Protein AF-A0A438FHY6-F1 (afdb_monomer_lite)

InterPro domains:
  IPR025287 Wall-associated receptor kinase, galacturonan-binding domain [PF13947] (56-99)

Radius of gyration: 28.21 Å; chains: 1; bounding box: 78×20×71 Å

Foldseek 3Di:
DDDDDDDDPDPPPPPDDDDDDDDDDDDDDDPPVVVVPVVDDDPVPPPPPPPDDPQLCPADAFAVRPRHHPQEAEDSRDPVSHDPQRYWDHDPRDTDRRRDDDDDDDDDDDPDD

Organism: Vitis vinifera (NCBI:txid29760)

Structure (mmCIF, N/CA/C/O backbone):
data_AF-A0A438FHY6-F1
#
_entry.id   AF-A0A438FHY6-F1
#
loop_
_atom_site.group_PDB
_atom_site.id
_atom_site.type_symbol
_atom_site.label_atom_id
_atom_site.label_alt_id
_atom_site.label_comp_id
_atom_site.label_asym_id
_atom_site.label_entity_id
_atom_site.label_seq_id
_atom_site.pdbx_PDB_ins_code
_atom_site.Cartn_x
_atom_site.Cartn_y
_atom_site.Cartn_z
_atom_site.occupancy
_atom_site.B_iso_or_equiv
_atom_site.auth_seq_id
_atom_site.auth_comp_id
_atom_site.auth_asym_id
_atom_site.auth_atom_id
_atom_site.pdbx_PDB_model_num
ATOM 1 N N . MET A 1 1 ? -39.020 -5.831 -20.212 1.00 42.88 1 MET A N 1
ATOM 2 C CA . MET A 1 1 ? -38.619 -5.066 -21.418 1.00 42.88 1 MET A CA 1
ATOM 3 C C . MET A 1 1 ? -38.646 -3.590 -21.033 1.00 42.88 1 MET A C 1
ATOM 5 O O . MET A 1 1 ? -39.598 -3.250 -20.340 1.00 42.88 1 MET A O 1
ATOM 9 N N . PRO A 1 2 ? -37.649 -2.747 -21.366 1.00 46.47 2 PRO A N 1
ATOM 10 C CA . PRO A 1 2 ? -36.766 -2.829 -22.529 1.00 46.47 2 PRO A CA 1
ATOM 11 C C . PRO A 1 2 ? -35.265 -2.990 -22.217 1.00 46.47 2 PRO A C 1
ATOM 13 O O . PRO A 1 2 ? -34.785 -2.700 -21.125 1.00 46.47 2 PRO A O 1
ATOM 16 N N . SER A 1 3 ? -34.562 -3.485 -23.235 1.00 43.84 3 SER A N 1
ATOM 17 C CA . SER A 1 3 ? -33.109 -3.531 -23.401 1.00 43.84 3 SER A CA 1
ATOM 18 C C . SER A 1 3 ? -32.524 -2.144 -23.654 1.00 43.84 3 SER A C 1
ATOM 20 O O . SER A 1 3 ? -33.111 -1.377 -24.414 1.00 43.84 3 SER A O 1
ATOM 22 N N . HIS A 1 4 ? -31.296 -1.891 -23.197 1.00 42.44 4 HIS A N 1
ATOM 23 C CA . HIS A 1 4 ? -30.352 -1.159 -24.041 1.00 42.44 4 HIS A CA 1
ATOM 24 C C . HIS A 1 4 ? -28.913 -1.607 -23.770 1.00 42.44 4 HIS A C 1
ATOM 26 O O . HIS A 1 4 ? -28.375 -1.431 -22.678 1.00 42.44 4 HIS A O 1
ATOM 32 N N . SER A 1 5 ? -28.327 -2.244 -24.780 1.00 38.41 5 SER A N 1
ATOM 33 C CA . SER A 1 5 ? -26.948 -2.714 -24.815 1.00 38.41 5 SER A CA 1
ATOM 34 C C . SER A 1 5 ? -26.007 -1.592 -25.274 1.00 38.41 5 SER A C 1
ATOM 36 O O . SER A 1 5 ? -26.272 -0.928 -26.267 1.00 38.41 5 SER A O 1
ATOM 38 N N . THR A 1 6 ? -24.937 -1.417 -24.496 1.00 47.91 6 THR A N 1
ATOM 39 C CA . THR A 1 6 ? -23.537 -1.059 -24.812 1.00 47.91 6 THR A CA 1
ATOM 40 C C . THR A 1 6 ? -23.201 -0.234 -26.063 1.00 47.91 6 THR A C 1
ATOM 42 O O . THR A 1 6 ? -23.502 -0.648 -27.173 1.00 47.91 6 THR A O 1
ATOM 45 N N . LEU A 1 7 ? -22.327 0.773 -25.906 1.00 38.84 7 LEU A N 1
ATOM 46 C CA . LEU A 1 7 ? -21.290 1.065 -26.909 1.00 38.84 7 LEU A CA 1
ATOM 47 C C . LEU A 1 7 ? -19.953 1.370 -26.205 1.00 38.84 7 LEU A C 1
ATOM 49 O O . LEU A 1 7 ? -19.685 2.475 -25.744 1.00 38.84 7 LEU A O 1
ATOM 53 N N . HIS A 1 8 ? -19.140 0.327 -26.076 1.00 40.94 8 HIS A N 1
ATOM 54 C CA . HIS A 1 8 ? -17.726 0.381 -25.708 1.00 40.94 8 HIS A CA 1
ATOM 55 C C . HIS A 1 8 ? -16.950 0.588 -27.028 1.00 40.94 8 HIS A C 1
ATOM 57 O O . HIS A 1 8 ? -17.318 -0.054 -28.015 1.00 40.94 8 HIS A O 1
ATOM 63 N N . PRO A 1 9 ? -15.942 1.473 -27.121 1.00 40.38 9 PRO A N 1
ATOM 64 C CA . PRO A 1 9 ? -15.269 1.726 -28.388 1.00 40.38 9 PRO A CA 1
ATOM 65 C C . PRO A 1 9 ? -14.450 0.501 -28.818 1.00 40.38 9 PRO A C 1
ATOM 67 O O . PRO A 1 9 ? -13.572 0.022 -28.103 1.00 40.38 9 PRO A O 1
ATOM 70 N N . SER A 1 10 ? -14.779 -0.015 -30.000 1.00 38.97 10 SER A N 1
ATOM 71 C CA . SER A 1 10 ? -14.122 -1.140 -30.662 1.00 38.97 10 SER A CA 1
ATOM 72 C C . SER A 1 10 ? -12.663 -0.811 -31.036 1.00 38.97 10 SER A C 1
ATOM 74 O O . SER A 1 10 ? -12.415 0.260 -31.589 1.00 38.97 10 SER A O 1
ATOM 76 N N . PRO A 1 11 ? -11.701 -1.740 -30.874 1.00 44.84 11 PRO A N 1
ATOM 77 C CA . PRO A 1 11 ? -10.295 -1.555 -31.257 1.00 44.84 11 PRO A CA 1
ATOM 78 C C . PRO A 1 11 ? -10.015 -1.871 -32.742 1.00 44.84 11 PRO A C 1
ATOM 80 O O . PRO A 1 11 ? -8.914 -2.275 -33.101 1.00 44.84 11 PRO A O 1
ATOM 83 N N . LEU A 1 12 ? -11.006 -1.727 -33.628 1.00 44.19 12 LEU A N 1
ATOM 84 C CA . LEU A 1 12 ? -10.884 -2.124 -35.041 1.00 44.19 12 LEU A CA 1
ATOM 85 C C . LEU A 1 12 ? -10.319 -1.030 -35.967 1.00 44.19 12 LEU A C 1
ATOM 87 O O . LEU A 1 12 ? -10.108 -1.291 -37.146 1.00 44.19 12 LEU A O 1
ATOM 91 N N . PHE A 1 13 ? -10.025 0.176 -35.469 1.00 45.00 13 PHE A N 1
ATOM 92 C CA . PHE A 1 13 ? -9.643 1.309 -36.329 1.00 45.00 13 PHE A CA 1
ATOM 93 C C . PHE A 1 13 ? -8.158 1.403 -36.718 1.00 45.00 13 PHE A C 1
ATOM 95 O O . PHE A 1 13 ? -7.785 2.327 -37.435 1.00 45.00 13 PHE A O 1
ATOM 102 N N . SER A 1 14 ? -7.303 0.461 -36.310 1.00 42.19 14 SER A N 1
ATOM 103 C CA . SER A 1 14 ? -5.867 0.504 -36.657 1.00 42.19 14 SER A CA 1
ATOM 104 C C . SER A 1 14 ? -5.425 -0.541 -37.681 1.00 42.19 14 SER A C 1
ATOM 106 O O . SER A 1 14 ? -4.240 -0.621 -37.990 1.00 42.19 14 SER A O 1
ATOM 108 N N . ILE A 1 15 ? -6.351 -1.310 -38.262 1.00 52.56 15 ILE A N 1
ATOM 109 C CA . ILE A 1 15 ? -6.035 -2.293 -39.310 1.00 52.56 15 ILE A CA 1
ATOM 110 C C . ILE A 1 15 ? -6.133 -1.654 -40.700 1.00 52.56 15 ILE A C 1
ATOM 112 O O . ILE A 1 15 ? -6.791 -2.190 -41.580 1.00 52.56 15 ILE A O 1
ATOM 116 N N . LEU A 1 16 ? -5.504 -0.505 -40.939 1.00 53.12 16 LEU A N 1
ATOM 117 C CA . LEU A 1 16 ? -5.265 -0.082 -42.316 1.00 53.12 16 LEU A CA 1
ATOM 118 C C . LEU A 1 16 ? -3.810 0.346 -42.497 1.00 53.12 16 LEU A C 1
ATOM 120 O O . LEU A 1 16 ? -3.376 1.394 -42.033 1.00 53.12 16 LEU A O 1
ATOM 124 N N . ASN A 1 17 ? -3.139 -0.486 -43.291 1.00 49.00 17 ASN A N 1
ATOM 125 C CA . ASN A 1 17 ? -1.970 -0.211 -44.110 1.00 49.00 17 ASN A CA 1
ATOM 126 C C . ASN A 1 17 ? -0.581 -0.483 -43.510 1.00 49.00 17 ASN A C 1
ATOM 128 O O . ASN A 1 17 ? 0.148 0.421 -43.116 1.00 49.00 17 ASN A O 1
ATOM 132 N N . VAL A 1 18 ? -0.155 -1.741 -43.630 1.00 49.72 18 VAL A N 1
ATOM 133 C CA . VAL A 1 18 ? 1.223 -2.026 -44.043 1.00 49.72 18 VAL A CA 1
ATOM 134 C C . VAL A 1 18 ? 1.134 -2.868 -45.306 1.00 49.72 18 VAL A C 1
ATOM 136 O O . VAL A 1 18 ? 0.893 -4.073 -45.267 1.00 49.72 18 VAL A O 1
ATOM 139 N N . SER A 1 19 ? 1.238 -2.187 -46.442 1.00 45.44 19 SER A N 1
ATOM 140 C CA . SER A 1 19 ? 1.352 -2.813 -47.753 1.00 45.44 19 SER A CA 1
ATOM 141 C C . SER A 1 19 ? 2.592 -3.708 -47.772 1.00 45.44 19 SER A C 1
ATOM 143 O O . SER A 1 19 ? 3.716 -3.227 -47.652 1.00 45.44 19 SER A O 1
ATOM 145 N N . ALA A 1 20 ? 2.375 -5.012 -47.910 1.00 52.03 20 ALA A N 1
ATOM 146 C CA . ALA A 1 20 ? 3.413 -5.984 -48.200 1.00 52.03 20 ALA A CA 1
ATOM 147 C C . ALA A 1 20 ? 3.571 -6.103 -49.719 1.00 52.03 20 ALA A C 1
ATOM 149 O O . ALA A 1 20 ? 2.635 -6.495 -50.410 1.00 52.03 20 ALA A O 1
ATOM 150 N N . ALA A 1 21 ? 4.756 -5.788 -50.229 1.00 43.81 21 ALA A N 1
ATOM 151 C CA . ALA A 1 21 ? 5.258 -6.224 -51.530 1.00 43.81 21 ALA A CA 1
ATOM 152 C C . ALA A 1 21 ? 6.757 -5.890 -51.574 1.00 43.81 21 ALA A C 1
ATOM 154 O O . ALA A 1 21 ? 7.158 -4.836 -51.101 1.00 43.81 21 ALA A O 1
ATOM 155 N N . ALA A 1 22 ? 7.660 -6.690 -52.117 1.00 40.44 22 ALA A N 1
ATOM 156 C CA . ALA A 1 22 ? 7.601 -8.033 -52.659 1.00 40.44 22 ALA A CA 1
ATOM 157 C C . ALA A 1 22 ? 9.047 -8.555 -52.658 1.00 40.44 22 ALA A C 1
ATOM 159 O O . ALA A 1 22 ? 10.003 -7.778 -52.675 1.00 40.44 22 ALA A O 1
ATOM 160 N N . ALA A 1 23 ? 9.197 -9.875 -52.645 1.00 49.78 23 ALA A N 1
ATOM 161 C CA . ALA A 1 23 ? 10.460 -10.539 -52.912 1.00 49.78 23 ALA A CA 1
ATOM 162 C C . ALA A 1 23 ? 11.036 -10.091 -54.270 1.00 49.78 23 ALA A C 1
ATOM 164 O O . ALA A 1 23 ? 10.332 -10.119 -55.278 1.00 49.78 23 ALA A O 1
ATOM 165 N N . ALA A 1 24 ? 12.322 -9.746 -54.312 1.00 40.56 24 ALA A N 1
ATOM 166 C CA . ALA A 1 24 ? 13.096 -9.728 -55.545 1.00 40.56 24 ALA A CA 1
ATOM 167 C C . ALA A 1 24 ? 14.483 -10.304 -55.265 1.00 40.56 24 ALA A C 1
ATOM 169 O O . ALA A 1 24 ? 15.112 -10.022 -54.247 1.00 40.56 24 ALA A O 1
ATOM 170 N N . ALA A 1 25 ? 14.875 -11.200 -56.157 1.00 42.38 25 ALA A N 1
ATOM 171 C CA . ALA A 1 25 ? 15.976 -12.126 -56.039 1.00 42.38 25 ALA A CA 1
ATOM 172 C C . ALA A 1 25 ? 17.355 -11.465 -55.900 1.00 42.38 25 ALA A C 1
ATOM 174 O O . ALA A 1 25 ? 17.602 -10.345 -56.337 1.00 42.38 25 ALA A O 1
ATOM 175 N N . ALA A 1 26 ? 18.249 -12.258 -55.319 1.00 47.78 26 ALA A N 1
ATOM 176 C CA . ALA A 1 26 ? 19.689 -12.100 -55.230 1.00 47.78 26 ALA A CA 1
ATOM 177 C C . ALA A 1 26 ? 20.352 -11.359 -56.410 1.00 47.78 26 ALA A C 1
ATOM 179 O O . ALA A 1 26 ? 20.477 -11.894 -57.510 1.00 47.78 26 ALA A O 1
ATOM 180 N N . THR A 1 27 ? 20.929 -10.195 -56.116 1.00 50.47 27 THR A N 1
ATOM 181 C CA . THR A 1 27 ? 22.119 -9.686 -56.810 1.00 50.47 27 THR A CA 1
ATOM 182 C C . THR A 1 27 ? 23.143 -9.264 -55.750 1.00 50.47 27 THR A C 1
ATOM 184 O O . THR A 1 27 ? 22.781 -8.468 -54.881 1.00 50.47 27 THR A O 1
ATOM 187 N N . PRO A 1 28 ? 24.390 -9.773 -55.757 1.00 49.06 28 PRO A N 1
ATOM 188 C CA . PRO A 1 28 ? 25.408 -9.350 -54.796 1.00 49.06 28 PRO A CA 1
ATOM 189 C C . PRO A 1 28 ? 25.828 -7.891 -55.072 1.00 49.06 28 PRO A C 1
ATOM 191 O O . PRO A 1 28 ? 26.233 -7.592 -56.197 1.00 49.06 28 PRO A O 1
ATOM 194 N N . PRO A 1 29 ? 25.735 -6.965 -54.097 1.00 47.19 29 PRO A N 1
ATOM 195 C CA . PRO A 1 29 ? 26.175 -5.589 -54.298 1.00 47.19 29 PRO A CA 1
ATOM 196 C C . PRO A 1 29 ? 27.715 -5.475 -54.274 1.00 47.19 29 PRO A C 1
ATOM 198 O O . PRO A 1 29 ? 28.382 -6.240 -53.573 1.00 47.19 29 PRO A O 1
ATOM 201 N N . PRO A 1 30 ? 28.299 -4.520 -55.024 1.00 52.50 30 PRO A N 1
ATOM 202 C CA . PRO A 1 30 ? 29.744 -4.298 -55.081 1.00 52.50 30 PRO A CA 1
ATOM 203 C C . PRO A 1 30 ? 30.326 -3.851 -53.721 1.00 52.50 30 PRO A C 1
ATOM 205 O O . PRO A 1 30 ? 29.637 -3.201 -52.930 1.00 52.50 30 PRO A O 1
ATOM 208 N N . PRO A 1 31 ? 31.616 -4.136 -53.452 1.00 55.59 31 PRO A N 1
ATOM 209 C CA . PRO A 1 31 ? 32.238 -4.047 -52.121 1.00 55.59 31 PRO A CA 1
ATOM 210 C C . PRO A 1 31 ? 32.330 -2.631 -51.525 1.00 55.59 31 PRO A C 1
ATOM 212 O O . PRO A 1 31 ? 32.666 -2.475 -50.354 1.00 55.59 31 PRO A O 1
ATOM 215 N N . SER A 1 32 ? 32.022 -1.587 -52.294 1.00 56.16 32 SER A N 1
ATOM 216 C CA . SER A 1 32 ? 32.192 -0.190 -51.873 1.00 56.16 32 SER A CA 1
ATOM 217 C C . SER A 1 32 ? 30.991 0.406 -51.125 1.00 56.16 32 SER A C 1
ATOM 219 O O . SER A 1 32 ? 31.119 1.486 -50.559 1.00 56.16 32 SER A O 1
ATOM 221 N N . ALA A 1 33 ? 29.841 -0.279 -51.071 1.00 51.62 33 ALA A N 1
ATOM 222 C CA . ALA A 1 33 ? 28.647 0.197 -50.355 1.00 51.62 33 ALA A CA 1
ATOM 223 C C . ALA A 1 33 ? 28.539 -0.312 -48.898 1.00 51.62 33 ALA A C 1
ATOM 225 O O . ALA A 1 33 ? 27.596 0.029 -48.186 1.00 51.62 33 ALA A O 1
ATOM 226 N N . VAL A 1 34 ? 29.507 -1.111 -48.430 1.00 53.78 34 VAL A N 1
ATOM 227 C CA . VAL A 1 34 ? 29.460 -1.807 -47.126 1.00 53.78 34 VAL A CA 1
ATOM 228 C C . VAL A 1 34 ? 29.613 -0.858 -45.923 1.00 53.78 34 VAL A C 1
ATOM 230 O O . VAL A 1 34 ? 29.156 -1.174 -44.828 1.00 53.78 34 VAL A O 1
ATOM 233 N N . LEU A 1 35 ? 30.188 0.338 -46.101 1.00 53.03 35 LEU A N 1
ATOM 234 C CA . LEU A 1 35 ? 30.464 1.261 -44.986 1.00 53.03 35 LEU A CA 1
ATOM 235 C C . LEU A 1 35 ? 29.269 2.121 -44.534 1.00 53.03 35 LEU A C 1
ATOM 237 O O . LEU A 1 35 ? 29.342 2.731 -43.471 1.00 53.03 35 LEU A O 1
ATOM 241 N N . LEU A 1 36 ? 28.156 2.146 -45.274 1.00 53.41 36 LEU A N 1
ATOM 242 C CA . LEU A 1 36 ? 26.951 2.907 -44.897 1.00 53.41 36 LEU A CA 1
ATOM 243 C C . LEU A 1 36 ? 25.840 2.035 -44.293 1.00 53.41 36 LEU A C 1
ATOM 245 O O . LEU A 1 36 ? 24.699 2.471 -44.184 1.00 53.41 36 LEU A O 1
ATOM 249 N N . ILE A 1 37 ? 26.166 0.811 -43.874 1.00 55.44 37 ILE A N 1
ATOM 250 C CA . ILE A 1 37 ? 25.210 -0.113 -43.243 1.00 55.44 37 ILE A CA 1
ATOM 251 C C . ILE A 1 37 ? 25.372 -0.128 -41.706 1.00 55.44 37 ILE A C 1
ATOM 253 O O . ILE A 1 37 ? 24.547 -0.699 -40.999 1.00 55.44 37 ILE A O 1
ATOM 257 N N . CYS A 1 38 ? 26.375 0.571 -41.152 1.00 52.81 38 CYS A N 1
ATOM 258 C CA . CYS A 1 38 ? 26.574 0.683 -39.697 1.00 52.81 38 CYS A CA 1
ATOM 259 C C . CYS A 1 38 ? 25.756 1.793 -39.011 1.00 52.81 38 CYS A C 1
ATOM 261 O O . CYS A 1 38 ? 25.684 1.801 -37.787 1.00 52.81 38 CYS A O 1
ATOM 263 N N . SER A 1 39 ? 25.114 2.701 -39.754 1.00 53.53 39 SER A N 1
ATOM 264 C CA . SER A 1 39 ? 24.310 3.790 -39.161 1.00 53.53 39 SER A CA 1
ATOM 265 C C . SER A 1 39 ? 22.794 3.557 -39.231 1.00 53.53 39 S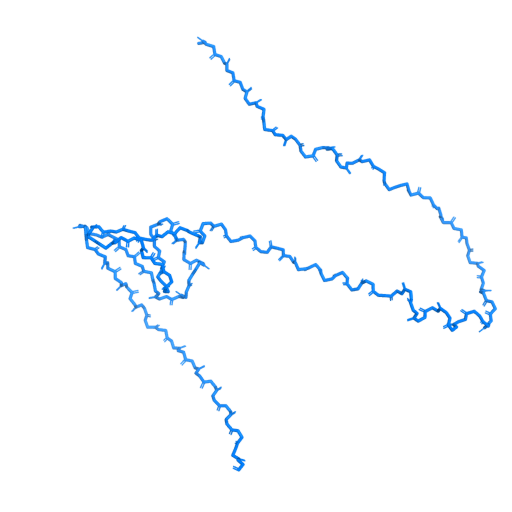ER A C 1
ATOM 267 O O . SER A 1 39 ? 22.033 4.444 -38.857 1.00 53.53 39 SER A O 1
ATOM 269 N N . GLY A 1 40 ? 22.338 2.402 -39.736 1.00 54.25 40 GLY A N 1
ATOM 270 C CA . GLY A 1 40 ? 20.945 2.237 -40.181 1.00 54.25 40 GLY A CA 1
ATOM 271 C C . GLY A 1 40 ? 20.093 1.183 -39.477 1.00 54.25 40 GLY A C 1
ATOM 272 O O . GLY A 1 40 ? 18.872 1.263 -39.563 1.00 54.25 40 GLY A O 1
ATOM 273 N N . HIS A 1 41 ? 20.669 0.203 -38.777 1.00 55.09 41 HIS A N 1
ATOM 274 C CA . HIS A 1 41 ? 19.866 -0.897 -38.235 1.00 55.09 41 HIS A CA 1
ATOM 275 C C . HIS A 1 41 ? 20.368 -1.389 -36.886 1.00 55.09 41 HIS A C 1
ATOM 277 O O . HIS A 1 41 ? 21.067 -2.391 -36.794 1.00 55.09 41 HIS A O 1
ATOM 283 N N . LEU A 1 42 ? 19.890 -0.735 -35.829 1.00 54.09 42 LEU A N 1
ATOM 284 C CA . LEU A 1 42 ? 19.359 -1.494 -34.705 1.00 54.09 42 LEU A CA 1
ATOM 285 C C . LEU A 1 42 ? 18.310 -0.659 -33.961 1.00 54.09 42 LEU A C 1
ATOM 287 O O . LEU A 1 42 ? 18.622 -0.059 -32.932 1.00 54.09 42 LEU A O 1
ATOM 291 N N . PRO A 1 43 ? 17.037 -0.628 -34.398 1.00 53.97 43 PRO A N 1
ATOM 292 C CA . PRO A 1 43 ? 15.996 -0.496 -33.405 1.00 53.97 43 PRO A CA 1
ATOM 293 C C . PRO A 1 43 ? 16.041 -1.810 -32.626 1.00 53.97 43 PRO A C 1
ATOM 295 O O . PRO A 1 43 ? 15.438 -2.807 -33.017 1.00 53.97 43 PRO A O 1
ATOM 298 N N . ALA A 1 44 ? 16.823 -1.836 -31.545 1.00 57.41 44 ALA A N 1
ATOM 299 C CA . ALA A 1 44 ? 16.577 -2.771 -30.469 1.00 57.41 44 ALA A CA 1
ATOM 300 C C . ALA A 1 44 ? 15.158 -2.452 -30.002 1.00 57.41 44 ALA A C 1
ATOM 302 O O . ALA A 1 44 ? 14.936 -1.517 -29.234 1.00 57.41 44 ALA A O 1
ATOM 303 N N . THR A 1 45 ? 14.172 -3.159 -30.550 1.00 60.44 45 THR A N 1
ATOM 304 C CA . THR A 1 45 ? 12.812 -3.124 -30.043 1.00 60.44 45 THR A CA 1
ATOM 305 C C . THR A 1 45 ? 12.860 -3.832 -28.703 1.00 60.44 45 THR A C 1
ATOM 307 O O . THR A 1 45 ? 12.601 -5.026 -28.573 1.00 60.44 45 THR A O 1
ATOM 310 N N . LEU A 1 46 ? 13.251 -3.078 -27.677 1.00 57.88 46 LEU A N 1
ATOM 311 C CA . LEU A 1 46 ? 13.015 -3.453 -26.303 1.00 57.88 46 LEU A CA 1
ATOM 312 C C . LEU A 1 46 ? 11.494 -3.432 -26.159 1.00 57.88 46 LEU A C 1
ATOM 314 O O . LEU A 1 46 ? 10.892 -2.394 -25.896 1.00 57.88 46 LEU A O 1
ATOM 318 N N . SER A 1 47 ? 10.849 -4.570 -26.410 1.00 61.22 47 SER A N 1
ATOM 319 C CA . SER A 1 47 ? 9.499 -4.779 -25.918 1.00 61.22 47 SER A CA 1
ATOM 320 C C . SER A 1 47 ? 9.631 -4.836 -24.401 1.00 61.22 47 SER A C 1
ATOM 322 O O . SER A 1 47 ? 9.800 -5.896 -23.802 1.00 61.22 47 SER A O 1
ATOM 324 N N . ALA A 1 48 ? 9.642 -3.662 -23.772 1.00 62.53 48 ALA A N 1
ATOM 325 C CA . ALA A 1 48 ? 9.279 -3.547 -22.381 1.00 62.53 48 ALA A CA 1
ATOM 326 C C . ALA A 1 48 ? 7.810 -3.955 -22.349 1.00 62.53 48 ALA A C 1
ATOM 328 O O . ALA A 1 48 ? 6.924 -3.142 -22.610 1.00 62.53 48 ALA A O 1
ATOM 329 N N . GLY A 1 49 ? 7.557 -5.251 -22.155 1.00 62.09 49 GLY A N 1
ATOM 330 C CA . GLY A 1 49 ? 6.218 -5.740 -21.896 1.00 62.09 49 GLY A CA 1
ATOM 331 C C . GLY A 1 49 ? 5.671 -4.891 -20.761 1.00 62.09 49 GLY A C 1
ATOM 332 O O . GLY A 1 49 ? 6.217 -4.915 -19.659 1.00 62.09 49 GLY A O 1
ATOM 333 N N . VAL A 1 50 ? 4.667 -4.065 -21.053 1.00 66.06 50 VAL A N 1
ATOM 334 C CA . VAL A 1 50 ? 4.020 -3.242 -20.038 1.00 66.06 50 VAL A CA 1
ATOM 335 C C . VAL A 1 50 ? 3.302 -4.202 -19.101 1.00 66.06 50 VAL A C 1
ATOM 337 O O . VAL A 1 50 ? 2.180 -4.633 -19.349 1.00 66.06 50 VAL A O 1
ATOM 340 N N . THR A 1 51 ? 3.990 -4.634 -18.046 1.00 73.81 51 THR A N 1
ATOM 341 C CA . THR A 1 51 ? 3.386 -5.451 -16.999 1.00 73.81 51 THR A CA 1
ATOM 342 C C . THR A 1 51 ? 2.309 -4.611 -16.338 1.00 73.81 51 THR A C 1
ATOM 344 O O . THR A 1 51 ? 2.590 -3.645 -15.627 1.00 73.81 51 THR A O 1
ATOM 347 N N . PHE A 1 52 ? 1.060 -4.947 -16.639 1.00 81.38 52 PHE A N 1
ATOM 348 C CA . PHE A 1 52 ? -0.100 -4.287 -16.076 1.00 81.38 52 PHE A CA 1
ATOM 349 C C . PHE A 1 52 ? -0.339 -4.828 -14.667 1.00 81.38 52 PHE A C 1
ATOM 351 O O . PHE A 1 52 ? -0.703 -5.990 -14.494 1.00 81.38 52 PHE A O 1
ATOM 358 N N . PHE A 1 53 ? -0.133 -3.980 -13.659 1.00 84.00 53 PHE A N 1
ATOM 359 C CA . PHE A 1 53 ? -0.421 -4.291 -12.260 1.00 84.00 53 PHE A CA 1
ATOM 360 C C . PHE A 1 53 ? -1.680 -3.533 -11.820 1.00 84.00 53 PHE A C 1
ATOM 362 O O . PHE A 1 53 ? -1.583 -2.427 -11.276 1.00 84.00 53 PHE A O 1
ATOM 369 N N . PRO A 1 54 ? -2.883 -4.079 -12.079 1.00 89.56 54 PRO A N 1
ATOM 370 C CA . PRO A 1 54 ? -4.117 -3.401 -11.722 1.00 89.56 54 PRO A CA 1
ATOM 371 C C . PRO A 1 54 ? -4.210 -3.198 -10.210 1.00 89.56 54 PRO A C 1
ATOM 373 O O . PRO A 1 54 ? -3.719 -4.010 -9.424 1.00 89.56 54 PRO A O 1
ATOM 376 N N . ASN A 1 55 ? -4.906 -2.130 -9.818 1.00 92.62 55 ASN A N 1
ATOM 377 C CA . ASN A 1 55 ? -5.300 -1.842 -8.436 1.00 92.62 55 ASN A CA 1
ATOM 378 C C . ASN A 1 55 ? -4.153 -1.583 -7.440 1.00 92.62 55 ASN A C 1
ATOM 380 O O . ASN A 1 55 ? -4.390 -1.535 -6.236 1.00 92.62 55 ASN A O 1
ATOM 384 N N . CYS A 1 56 ? -2.924 -1.323 -7.897 1.00 93.00 56 CYS A N 1
ATOM 385 C CA . CYS A 1 56 ? -1.839 -0.925 -6.989 1.00 93.00 56 CYS A CA 1
ATOM 386 C C . CYS A 1 56 ? -1.944 0.510 -6.456 1.00 93.00 56 CYS A C 1
ATOM 388 O O . CYS A 1 56 ? -1.244 0.845 -5.503 1.00 93.00 56 CYS A O 1
ATOM 390 N N . ASN A 1 57 ? -2.832 1.328 -7.027 1.00 93.19 57 ASN A N 1
ATOM 391 C CA . ASN A 1 57 ? -3.192 2.655 -6.523 1.00 93.19 57 ASN A CA 1
ATOM 392 C C . ASN A 1 57 ? -4.270 2.619 -5.425 1.00 93.19 57 ASN A C 1
ATOM 394 O O . ASN A 1 57 ? -4.627 3.668 -4.891 1.00 93.19 57 ASN A O 1
ATOM 398 N N . ARG A 1 58 ? -4.832 1.442 -5.127 1.00 96.12 58 ARG A N 1
ATOM 399 C CA . ARG A 1 58 ? -5.800 1.274 -4.044 1.00 96.12 58 ARG A CA 1
ATOM 400 C C . ARG A 1 58 ? -5.091 1.362 -2.700 1.00 96.12 58 ARG A C 1
ATOM 402 O O . ARG A 1 58 ? -3.901 1.067 -2.591 1.00 96.12 58 ARG A O 1
ATOM 409 N N . THR A 1 59 ? -5.840 1.746 -1.681 1.00 96.06 59 THR A N 1
ATOM 410 C CA . THR A 1 59 ? -5.375 1.845 -0.299 1.00 96.06 59 THR A CA 1
ATOM 411 C C . THR A 1 59 ? -6.104 0.824 0.568 1.00 96.06 59 THR A C 1
ATOM 413 O O . THR A 1 59 ? -7.152 0.301 0.192 1.00 96.06 59 THR A O 1
ATOM 416 N N . PHE A 1 60 ? -5.532 0.513 1.727 1.00 95.50 60 PHE A N 1
ATOM 417 C CA . PHE A 1 60 ? -6.172 -0.311 2.745 1.00 95.50 60 PHE A CA 1
ATOM 418 C C . PHE A 1 60 ? -6.801 0.577 3.823 1.00 95.50 60 PHE A C 1
ATOM 420 O O . PHE A 1 60 ? -6.151 1.489 4.336 1.00 95.50 60 PHE A O 1
ATOM 427 N N . SER A 1 61 ? -8.043 0.277 4.198 1.00 96.00 61 SER A N 1
ATOM 428 C CA . SER A 1 61 ? -8.758 0.948 5.287 1.00 96.00 61 SER A CA 1
ATOM 429 C C . SER A 1 61 ? -9.509 -0.084 6.137 1.00 96.00 61 SER A C 1
ATOM 431 O O . SER A 1 61 ? -10.132 -0.996 5.598 1.00 96.00 61 SER A O 1
ATOM 433 N N . CYS A 1 62 ? -9.446 0.050 7.461 1.00 96.56 62 CYS A N 1
ATOM 434 C CA . CYS A 1 62 ? -10.097 -0.803 8.451 1.00 96.56 62 CYS A CA 1
ATOM 435 C C . CYS A 1 62 ? -10.293 -0.030 9.767 1.00 96.56 62 CYS A C 1
ATOM 437 O O . CYS A 1 62 ? -9.320 0.403 10.386 1.00 96.56 62 CYS A O 1
ATOM 439 N N . GLY A 1 63 ? -11.543 0.147 10.204 1.00 95.06 63 GLY A N 1
ATOM 440 C CA . GLY A 1 63 ? -11.855 0.906 11.419 1.00 95.06 63 GLY A CA 1
ATOM 441 C C . GLY A 1 63 ? -11.340 2.349 11.354 1.00 95.06 63 GLY A C 1
ATOM 442 O O . GLY A 1 63 ? -11.610 3.071 10.395 1.00 95.06 63 GLY A O 1
ATOM 443 N N . SER A 1 64 ? -10.581 2.769 12.370 1.00 95.75 64 SER A N 1
ATOM 444 C CA . SER A 1 64 ? -9.929 4.088 12.412 1.00 95.75 64 SER A CA 1
ATOM 445 C C . SER A 1 64 ? -8.692 4.191 11.515 1.00 95.75 64 SER A C 1
ATOM 447 O O . SER A 1 64 ? -8.243 5.297 11.210 1.00 95.75 64 SER A O 1
ATOM 449 N N . LEU A 1 65 ? -8.140 3.058 11.080 1.00 95.12 65 LEU A N 1
ATOM 450 C CA . LEU A 1 65 ? -6.968 3.007 10.226 1.00 95.12 65 LEU A CA 1
ATOM 451 C C . LEU A 1 65 ? -7.412 3.173 8.768 1.00 95.12 65 LEU A C 1
ATOM 453 O O . LEU A 1 65 ? -7.992 2.261 8.193 1.00 95.12 65 LEU A O 1
ATOM 457 N N . GLN A 1 66 ? -7.163 4.330 8.158 1.00 95.62 66 GLN A N 1
ATOM 458 C CA . GLN A 1 66 ? -7.628 4.626 6.799 1.00 95.62 66 GLN A CA 1
ATOM 459 C C . GLN A 1 66 ? -6.487 5.010 5.861 1.00 95.62 66 GLN A C 1
ATOM 461 O O . GLN A 1 66 ? -5.496 5.600 6.282 1.00 95.62 66 GLN A O 1
ATOM 466 N N . ASN A 1 67 ? -6.674 4.732 4.570 1.00 95.94 67 ASN A N 1
ATOM 467 C CA . ASN A 1 67 ? -5.791 5.153 3.480 1.00 95.94 67 ASN A CA 1
ATOM 468 C C . ASN A 1 67 ? -4.338 4.666 3.619 1.00 95.94 67 ASN A C 1
ATOM 470 O O . ASN A 1 67 ? -3.388 5.330 3.199 1.00 95.94 67 ASN A O 1
ATOM 474 N N . ILE A 1 68 ? -4.156 3.476 4.186 1.00 95.44 68 ILE A N 1
ATOM 475 C CA . ILE A 1 68 ? -2.842 2.865 4.349 1.00 95.44 68 ILE A CA 1
ATOM 476 C C . ILE A 1 68 ? -2.318 2.411 2.992 1.00 95.44 68 ILE A C 1
ATOM 478 O O . ILE A 1 68 ? -3.011 1.757 2.211 1.00 95.44 68 ILE A O 1
ATOM 482 N N . THR A 1 69 ? -1.072 2.783 2.721 1.00 93.88 69 THR A N 1
ATOM 483 C CA . THR A 1 69 ? -0.397 2.516 1.450 1.00 93.88 69 THR A CA 1
ATOM 484 C C . THR A 1 69 ? 0.876 1.702 1.712 1.00 93.88 69 THR A C 1
ATOM 486 O O . THR A 1 69 ? 0.886 0.816 2.564 1.00 93.88 69 THR A O 1
ATOM 489 N N . TYR A 1 70 ? 1.942 1.907 0.935 1.00 93.19 70 TYR A N 1
ATOM 490 C CA . TYR A 1 70 ? 3.169 1.113 0.994 1.00 93.19 70 TYR A CA 1
ATOM 491 C C . TYR A 1 70 ? 3.791 1.163 2.401 1.00 93.19 70 TYR A C 1
ATOM 493 O O . TYR A 1 70 ? 3.809 2.241 2.994 1.00 93.19 70 TYR A O 1
ATOM 501 N N . PRO A 1 71 ? 4.309 0.044 2.942 1.00 91.44 71 PRO A N 1
ATOM 502 C CA . PRO A 1 71 ? 4.514 -1.279 2.324 1.00 91.44 71 PRO A CA 1
ATOM 503 C C . PRO A 1 71 ? 3.302 -2.224 2.354 1.00 91.44 71 PRO A C 1
ATOM 505 O O . PRO A 1 71 ? 3.398 -3.349 1.873 1.00 91.44 71 PRO A O 1
ATOM 508 N N . PHE A 1 72 ? 2.163 -1.802 2.898 1.00 94.12 72 PHE A N 1
ATOM 509 C CA . PHE A 1 72 ? 1.078 -2.718 3.231 1.00 94.12 72 PHE A CA 1
ATOM 510 C C . PHE A 1 72 ? 0.141 -3.023 2.061 1.00 94.12 72 PHE A C 1
ATOM 512 O O . PHE A 1 72 ? -0.197 -2.151 1.255 1.00 94.12 72 PHE A O 1
ATOM 519 N N . THR A 1 73 ? -0.306 -4.272 1.996 1.00 94.31 73 THR A N 1
ATOM 520 C CA . THR A 1 73 ? -1.346 -4.758 1.076 1.00 94.31 73 THR A CA 1
ATOM 521 C C . THR A 1 73 ? -2.561 -5.239 1.868 1.00 94.31 73 THR A C 1
ATOM 523 O O . THR A 1 73 ? -2.506 -5.332 3.093 1.00 94.31 73 THR A O 1
ATOM 526 N N . GLY A 1 74 ? -3.666 -5.545 1.191 1.00 93.12 74 GLY A N 1
ATOM 527 C CA . GLY A 1 74 ? -4.913 -5.984 1.815 1.00 93.12 74 GLY A CA 1
ATOM 528 C C . GLY A 1 74 ? -6.115 -5.174 1.339 1.00 93.12 74 GLY A C 1
ATOM 529 O O . GLY A 1 74 ? -5.969 -4.114 0.729 1.00 93.12 74 GLY A O 1
ATOM 530 N N . GLY A 1 75 ? -7.319 -5.667 1.647 1.00 91.88 75 GLY A N 1
ATOM 531 C CA . GLY A 1 75 ? -8.565 -5.058 1.170 1.00 91.88 75 GLY A CA 1
ATOM 532 C C . GLY A 1 75 ? -8.584 -4.995 -0.358 1.00 91.88 75 GLY A C 1
ATOM 533 O O . GLY A 1 75 ? -8.356 -6.009 -1.017 1.00 91.88 75 GLY A O 1
ATOM 534 N N . ASP A 1 76 ? -8.779 -3.794 -0.901 1.00 92.62 76 ASP A N 1
ATOM 535 C CA . ASP A 1 76 ? -8.796 -3.541 -2.347 1.00 92.62 76 ASP A CA 1
ATOM 536 C C . ASP A 1 76 ? -7.399 -3.461 -2.979 1.00 92.62 76 ASP A C 1
ATOM 538 O O . ASP A 1 76 ? -7.286 -3.422 -4.206 1.00 92.62 76 ASP A O 1
ATOM 542 N N . ARG A 1 77 ? -6.327 -3.419 -2.171 1.00 94.25 77 ARG A N 1
ATOM 543 C CA . ARG A 1 77 ? -4.944 -3.400 -2.657 1.00 94.25 77 ARG A CA 1
ATOM 544 C C . ARG A 1 77 ? -4.373 -4.826 -2.705 1.00 94.25 77 ARG A C 1
ATOM 546 O O . ARG A 1 77 ? -4.107 -5.406 -1.648 1.00 94.25 77 ARG A O 1
ATOM 553 N N . PRO A 1 78 ? -4.134 -5.394 -3.901 1.00 92.94 78 PRO A N 1
ATOM 554 C CA . PRO A 1 78 ? -3.669 -6.773 -4.054 1.00 92.94 78 PRO A CA 1
ATOM 555 C C . PRO A 1 78 ? -2.298 -7.049 -3.421 1.00 92.94 78 PRO A C 1
ATOM 557 O O . PRO A 1 78 ? -1.469 -6.148 -3.295 1.00 92.94 78 PRO A O 1
ATOM 560 N N . GLU A 1 79 ? -2.016 -8.321 -3.116 1.00 91.81 79 GLU A N 1
ATOM 561 C CA . GLU A 1 79 ? -0.719 -8.765 -2.572 1.00 91.81 79 GLU A CA 1
ATOM 562 C C . GLU A 1 79 ? 0.461 -8.465 -3.504 1.00 91.81 79 GLU A C 1
ATOM 564 O O . GLU A 1 79 ? 1.531 -8.100 -3.026 1.00 91.81 79 GLU A O 1
ATOM 569 N N . HIS A 1 80 ? 0.276 -8.545 -4.828 1.00 91.12 80 HIS A N 1
ATOM 570 C CA . HIS A 1 80 ? 1.344 -8.268 -5.800 1.00 91.12 80 HIS A CA 1
ATOM 571 C C . HIS A 1 80 ? 1.797 -6.803 -5.821 1.00 91.12 80 HIS A C 1
ATOM 573 O O . HIS A 1 80 ? 2.806 -6.481 -6.439 1.00 91.12 80 HIS A O 1
ATOM 579 N N . CYS A 1 81 ? 1.057 -5.904 -5.169 1.00 92.56 81 CYS A N 1
ATOM 580 C CA . CYS A 1 81 ? 1.361 -4.477 -5.121 1.00 92.56 81 CYS A CA 1
ATOM 581 C C . CYS A 1 81 ? 2.291 -4.082 -3.964 1.00 92.56 81 CYS A C 1
ATOM 583 O O . CYS A 1 81 ? 2.526 -2.886 -3.759 1.00 92.56 81 CYS A O 1
ATOM 585 N N . GLY A 1 82 ? 2.782 -5.048 -3.185 1.00 91.06 82 GLY A N 1
ATOM 586 C CA . GLY A 1 82 ? 3.675 -4.802 -2.062 1.00 91.06 82 GLY A CA 1
ATOM 587 C C . GLY A 1 82 ? 4.568 -5.998 -1.728 1.00 91.06 82 GLY A C 1
ATOM 588 O O . GLY A 1 82 ? 4.435 -7.072 -2.314 1.00 91.06 82 GLY A O 1
ATOM 589 N N . PRO A 1 83 ? 5.521 -5.806 -0.808 1.00 89.69 83 PRO A N 1
ATOM 590 C CA . PRO A 1 83 ? 6.411 -6.865 -0.362 1.00 89.69 83 PRO A CA 1
ATOM 591 C C . PRO A 1 83 ? 5.643 -8.018 0.312 1.00 89.69 83 PRO A C 1
ATOM 593 O O . PRO A 1 83 ? 4.647 -7.788 1.010 1.00 89.69 83 PRO A O 1
ATOM 596 N N . PRO A 1 84 ? 6.120 -9.268 0.162 1.00 87.31 84 PRO A N 1
ATOM 597 C CA . PRO A 1 84 ? 5.552 -10.401 0.881 1.00 87.31 84 PRO A CA 1
ATOM 598 C C . PRO A 1 84 ? 5.646 -10.168 2.396 1.00 87.31 84 PRO A C 1
ATOM 600 O O . PRO A 1 84 ? 6.576 -9.528 2.879 1.00 87.31 84 PRO A O 1
ATOM 603 N N . GLY A 1 85 ? 4.682 -10.689 3.159 1.00 87.62 85 GLY A N 1
ATOM 604 C CA . GLY A 1 85 ? 4.661 -10.571 4.626 1.00 87.62 85 GLY A CA 1
ATOM 605 C C . GLY A 1 85 ? 4.085 -9.259 5.177 1.00 87.62 85 GLY A C 1
ATOM 606 O O . GLY A 1 85 ? 3.866 -9.168 6.380 1.00 87.62 85 GLY A O 1
ATOM 607 N N . PHE A 1 86 ? 3.759 -8.285 4.319 1.00 91.50 86 PHE A N 1
ATOM 608 C CA . PHE A 1 86 ? 3.151 -7.001 4.705 1.00 91.50 86 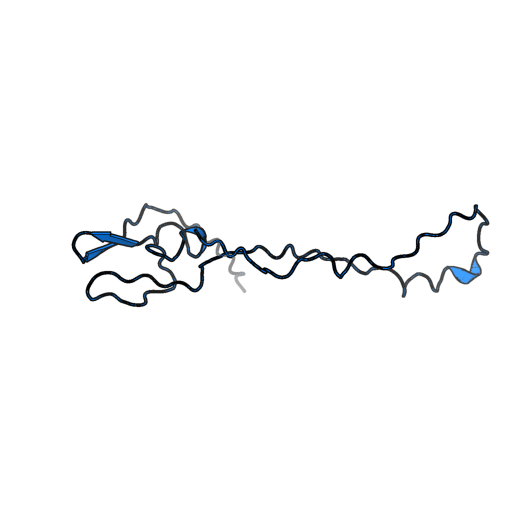PHE A CA 1
ATOM 609 C C . PHE A 1 86 ? 1.638 -6.936 4.424 1.00 91.50 86 PHE A C 1
ATOM 611 O O . PHE A 1 86 ? 1.085 -5.869 4.154 1.00 91.50 86 PHE A O 1
ATOM 618 N N . ARG A 1 87 ? 0.942 -8.077 4.460 1.00 93.12 87 ARG A N 1
ATOM 619 C CA . ARG A 1 87 ? -0.506 -8.129 4.222 1.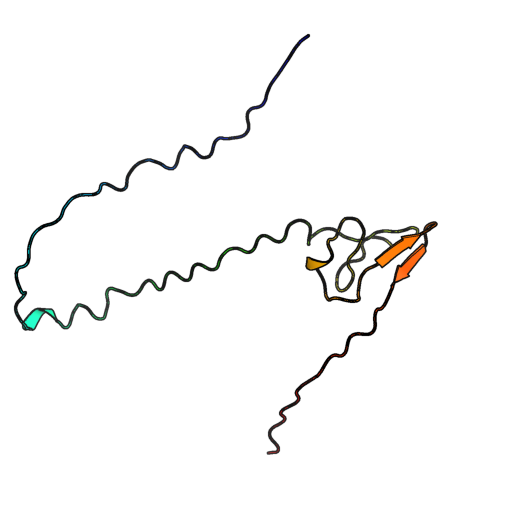00 93.12 87 ARG A CA 1
ATOM 620 C C . ARG A 1 87 ? -1.296 -7.855 5.495 1.00 93.12 87 ARG A C 1
ATOM 622 O O . ARG A 1 87 ? -1.128 -8.555 6.493 1.00 93.12 87 ARG A O 1
ATOM 629 N N . LEU A 1 88 ? -2.214 -6.899 5.407 1.00 95.19 88 LEU A N 1
ATOM 630 C CA . LEU A 1 88 ? -3.191 -6.572 6.435 1.00 95.19 88 LEU A CA 1
ATOM 631 C C . LEU A 1 88 ? -4.526 -7.277 6.173 1.00 95.19 88 LEU A C 1
ATOM 633 O O . LEU A 1 88 ? -4.957 -7.460 5.030 1.00 95.19 88 LEU A O 1
ATOM 637 N N . ILE A 1 89 ? -5.189 -7.671 7.254 1.00 94.94 89 ILE A N 1
ATOM 638 C CA . ILE A 1 89 ? -6.536 -8.241 7.266 1.00 94.94 89 ILE A CA 1
ATOM 639 C C . ILE A 1 89 ? -7.379 -7.395 8.209 1.00 94.94 89 ILE A C 1
ATOM 641 O O . ILE A 1 89 ? -6.916 -7.035 9.282 1.00 94.94 89 ILE A O 1
ATOM 645 N N . CYS A 1 90 ? -8.607 -7.069 7.819 1.00 95.69 90 CYS A N 1
ATOM 646 C CA . CYS A 1 90 ? -9.540 -6.394 8.713 1.00 95.69 90 CYS A CA 1
ATOM 647 C C . CYS A 1 90 ? -10.402 -7.437 9.429 1.00 95.69 90 CYS A C 1
ATOM 649 O O . CYS A 1 90 ? -11.070 -8.228 8.759 1.00 95.69 90 CYS A O 1
ATOM 651 N N . ARG A 1 91 ? -10.383 -7.449 10.764 1.00 95.75 91 ARG A N 1
ATOM 652 C CA . ARG A 1 91 ? -11.241 -8.297 11.603 1.00 95.75 91 ARG A CA 1
ATOM 653 C C . ARG A 1 91 ? -11.847 -7.466 12.719 1.00 95.75 91 ARG A C 1
ATOM 655 O O . ARG A 1 91 ? -11.121 -6.785 13.429 1.00 95.75 91 ARG A O 1
ATOM 662 N N . ASP A 1 92 ? -13.174 -7.467 12.816 1.00 95.75 92 ASP A N 1
ATOM 663 C CA . ASP A 1 92 ? -13.921 -6.736 13.851 1.00 95.75 92 ASP A CA 1
ATOM 664 C C . ASP A 1 92 ? -13.546 -5.242 13.970 1.00 95.75 92 ASP A C 1
ATOM 666 O O . ASP A 1 92 ? -13.597 -4.649 15.042 1.00 95.75 92 ASP A O 1
ATOM 670 N N . GLY A 1 93 ? -13.148 -4.617 12.854 1.00 95.19 93 GLY A N 1
ATOM 671 C CA . GLY A 1 93 ? -12.702 -3.218 12.817 1.00 95.19 93 GLY A CA 1
ATOM 672 C C . GLY A 1 93 ? -11.238 -2.989 13.216 1.00 95.19 93 GLY A C 1
ATOM 673 O O . GLY A 1 93 ? -10.784 -1.846 13.208 1.00 95.19 93 GLY A O 1
ATOM 674 N N . TYR A 1 94 ? -10.487 -4.051 13.504 1.00 95.62 94 TYR A N 1
ATOM 675 C CA . TYR A 1 94 ? -9.061 -4.018 13.809 1.00 95.62 94 TYR A CA 1
ATOM 676 C C . TYR A 1 94 ? -8.233 -4.527 12.625 1.00 95.62 94 TYR A C 1
ATOM 678 O O . TYR A 1 94 ? -8.548 -5.540 11.995 1.00 95.62 94 TYR A O 1
ATOM 686 N N . ALA A 1 95 ? -7.157 -3.804 12.308 1.00 95.06 95 ALA A N 1
ATOM 687 C CA . ALA A 1 95 ? -6.205 -4.212 11.284 1.00 95.06 95 ALA A CA 1
ATOM 688 C C . ALA A 1 95 ? -5.190 -5.201 11.876 1.00 95.06 95 ALA A C 1
ATOM 690 O O . ALA A 1 95 ? -4.390 -4.844 12.738 1.00 95.06 95 ALA A O 1
ATOM 691 N N . GLU A 1 96 ? -5.200 -6.434 11.382 1.00 95.25 96 GLU A N 1
ATOM 692 C CA . GLU A 1 96 ? -4.272 -7.493 11.764 1.00 95.25 96 GLU A CA 1
ATOM 693 C C . GLU A 1 96 ? -3.181 -7.659 10.703 1.00 95.25 96 GLU A C 1
ATOM 695 O O . GLU A 1 96 ? -3.462 -7.912 9.528 1.00 95.25 96 GLU A O 1
ATOM 700 N N . LEU A 1 97 ? -1.919 -7.564 11.123 1.00 91.75 97 LEU A N 1
ATOM 701 C CA . LEU A 1 97 ? -0.759 -7.917 10.309 1.00 91.75 97 LEU A CA 1
ATOM 702 C C . LEU A 1 97 ? -0.343 -9.352 10.639 1.00 91.75 97 LEU A C 1
ATOM 704 O O . LEU A 1 97 ? 0.148 -9.618 11.735 1.00 91.75 97 LEU A O 1
ATOM 708 N N . ASN A 1 98 ? -0.472 -10.271 9.681 1.00 78.75 98 ASN A N 1
ATOM 709 C CA . ASN A 1 98 ? 0.095 -11.610 9.836 1.00 78.75 98 ASN A CA 1
ATOM 710 C C . ASN A 1 98 ? 1.496 -11.655 9.218 1.00 78.75 98 ASN A C 1
ATOM 712 O O . ASN A 1 98 ? 1.665 -12.005 8.046 1.00 78.75 98 ASN A O 1
ATOM 716 N N . MET A 1 99 ? 2.502 -11.272 10.001 1.00 75.25 99 MET A N 1
ATOM 717 C CA . MET A 1 99 ? 3.891 -11.309 9.558 1.00 75.25 99 MET A CA 1
ATOM 718 C C . MET A 1 99 ? 4.394 -12.757 9.552 1.00 75.25 99 MET A C 1
ATOM 720 O O . MET A 1 99 ? 4.843 -13.289 10.565 1.00 75.25 99 MET A O 1
ATOM 724 N N . LYS A 1 100 ? 4.319 -13.419 8.394 1.00 69.62 100 LYS A N 1
ATOM 725 C CA . LYS A 1 100 ? 5.042 -14.678 8.177 1.00 69.62 100 LYS A CA 1
ATOM 726 C C . LYS A 1 100 ? 6.542 -14.375 8.191 1.00 69.62 100 LYS A C 1
ATOM 728 O O . LYS A 1 100 ? 6.971 -13.408 7.568 1.00 69.62 100 LYS A O 1
ATOM 733 N N . SER A 1 101 ? 7.328 -15.191 8.893 1.00 73.75 101 SER A N 1
ATOM 734 C CA . SER A 1 101 ? 8.789 -15.054 8.914 1.00 73.75 101 SER A CA 1
ATOM 735 C C . SER A 1 101 ? 9.344 -15.150 7.490 1.00 73.75 101 SER A C 1
ATOM 737 O O . SER A 1 101 ? 9.132 -16.151 6.804 1.00 73.75 101 SER A O 1
ATOM 739 N N . LEU A 1 102 ? 10.028 -14.097 7.042 1.00 75.38 102 LEU A N 1
ATOM 740 C CA . LEU A 1 102 ? 10.716 -14.042 5.756 1.00 75.38 102 LEU A CA 1
ATOM 741 C C . LEU A 1 102 ? 12.201 -13.808 6.011 1.00 75.38 102 LEU A C 1
ATOM 743 O O . LEU A 1 102 ? 12.584 -12.872 6.710 1.00 75.38 102 LEU A O 1
ATOM 747 N N . ILE A 1 103 ? 13.044 -14.662 5.437 1.00 78.12 10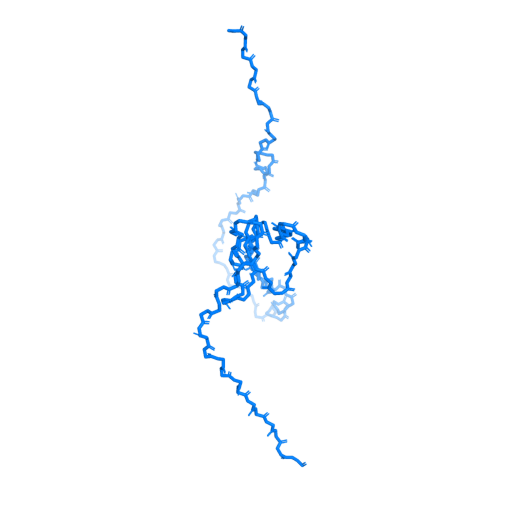3 ILE A N 1
ATOM 748 C CA . ILE A 1 103 ? 14.496 -14.525 5.540 1.00 78.12 103 ILE A CA 1
ATOM 749 C C . ILE A 1 103 ? 14.962 -13.575 4.436 1.00 78.12 103 ILE A C 1
ATOM 751 O O . ILE A 1 103 ? 14.965 -13.938 3.261 1.00 78.12 103 ILE A O 1
ATOM 755 N N . TYR A 1 104 ? 15.381 -12.367 4.815 1.00 74.81 104 TYR A N 1
ATOM 756 C CA . TYR A 1 104 ? 16.032 -11.423 3.908 1.00 74.81 104 TYR A CA 1
ATOM 757 C C . TYR A 1 104 ? 17.553 -11.536 4.046 1.00 74.81 104 TYR A C 1
ATOM 759 O O . TYR A 1 104 ? 18.107 -11.292 5.116 1.00 74.81 104 TYR A O 1
ATOM 767 N N . ARG A 1 105 ? 18.242 -11.918 2.966 1.00 80.44 105 ARG A N 1
ATOM 768 C CA . ARG A 1 105 ? 19.710 -11.907 2.908 1.00 80.44 105 ARG A CA 1
ATOM 769 C C . ARG A 1 105 ? 20.172 -10.602 2.272 1.00 80.44 105 ARG A C 1
ATOM 771 O O . ARG A 1 105 ? 20.030 -10.421 1.067 1.00 80.44 105 ARG A O 1
ATOM 778 N N . SER A 1 106 ? 20.750 -9.710 3.072 1.00 79.25 106 SER A N 1
ATOM 779 C CA . SER A 1 106 ? 21.481 -8.554 2.560 1.00 79.25 106 SER A CA 1
ATOM 780 C C . SER A 1 106 ? 22.912 -8.970 2.210 1.00 79.25 106 SER A C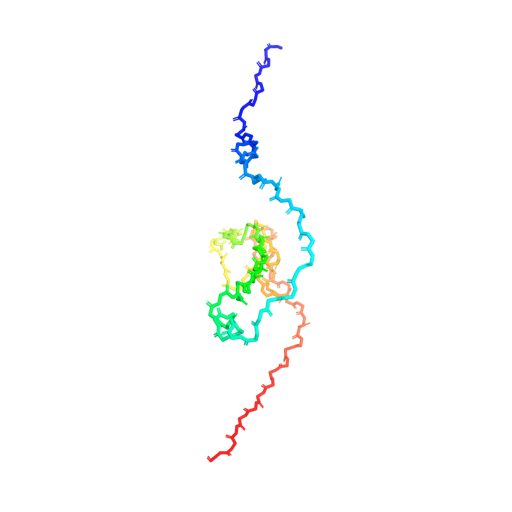 1
ATOM 782 O O . SER A 1 106 ? 23.756 -9.181 3.078 1.00 79.25 106 SER A O 1
ATOM 784 N N . SER A 1 107 ? 23.210 -9.096 0.920 1.00 74.81 107 SER A N 1
ATOM 785 C CA . SER A 1 107 ? 24.592 -9.241 0.462 1.00 74.81 107 SER A CA 1
ATOM 786 C C . SER A 1 107 ? 25.258 -7.865 0.454 1.00 74.81 107 SER A C 1
ATOM 788 O O . SER A 1 107 ? 25.098 -7.091 -0.484 1.00 74.81 107 SER A O 1
ATOM 790 N N . SER A 1 108 ? 25.981 -7.536 1.522 1.00 77.31 108 SER A N 1
ATOM 791 C CA . SER A 1 108 ? 26.866 -6.369 1.552 1.00 77.31 108 SER A CA 1
ATOM 792 C C . SER A 1 108 ? 28.223 -6.751 0.962 1.00 77.31 108 SER A C 1
ATOM 794 O O . SER A 1 108 ? 28.935 -7.551 1.558 1.00 77.31 108 SER A O 1
ATOM 796 N N . ASN A 1 109 ? 28.608 -6.146 -0.164 1.00 74.19 109 ASN A N 1
ATOM 797 C CA . ASN A 1 109 ? 29.995 -6.119 -0.627 1.00 74.19 109 ASN A CA 1
ATOM 798 C C . ASN A 1 109 ? 30.507 -4.683 -0.482 1.00 74.19 109 ASN A C 1
ATOM 800 O O . ASN A 1 109 ? 30.355 -3.877 -1.399 1.00 74.19 109 ASN A O 1
ATOM 804 N N . ARG A 1 110 ? 31.041 -4.335 0.695 1.00 76.88 110 ARG A N 1
ATOM 805 C CA . ARG A 1 110 ? 31.811 -3.095 0.830 1.00 76.88 110 ARG A CA 1
ATOM 806 C C . ARG A 1 110 ? 33.232 -3.382 0.343 1.00 76.88 110 ARG A C 1
ATOM 808 O O . ARG A 1 110 ? 33.863 -4.260 0.929 1.00 76.88 110 ARG A O 1
ATOM 815 N N . PRO A 1 111 ? 33.743 -2.677 -0.677 1.00 75.62 111 PRO A N 1
ATOM 816 C CA . PRO A 1 111 ? 35.170 -2.667 -0.942 1.00 75.62 111 PRO A CA 1
ATOM 817 C C . PRO A 1 111 ? 35.847 -1.927 0.214 1.00 75.62 111 PRO A C 1
ATOM 819 O O . PRO A 1 111 ? 35.530 -0.764 0.469 1.00 75.62 111 PRO A O 1
ATOM 822 N N . ASP A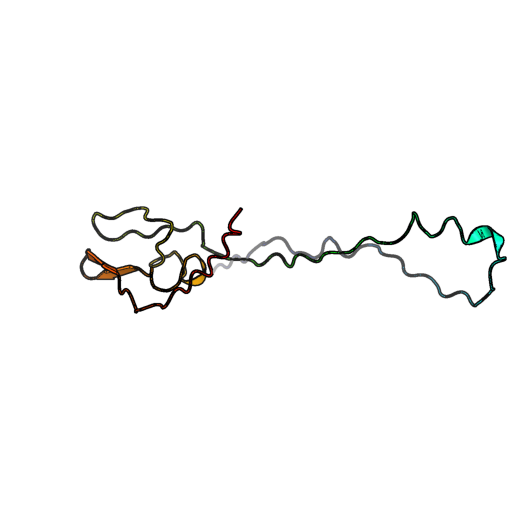 1 112 ? 36.725 -2.622 0.927 1.00 73.50 112 ASP A N 1
ATOM 823 C CA . ASP A 1 112 ? 37.666 -2.016 1.865 1.00 73.50 112 ASP A CA 1
ATOM 824 C C . ASP A 1 112 ? 38.683 -1.218 1.033 1.00 73.50 112 ASP A C 1
ATOM 826 O O . ASP A 1 112 ? 39.332 -1.779 0.144 1.00 73.50 112 ASP A O 1
ATOM 830 N N . ARG A 1 113 ? 38.733 0.102 1.225 1.00 72.81 113 ARG A N 1
ATOM 831 C CA . ARG A 1 113 ? 39.747 0.977 0.630 1.00 72.81 113 ARG A CA 1
ATOM 832 C C . ARG A 1 113 ? 40.340 1.861 1.709 1.00 72.81 113 ARG A C 1
ATOM 834 O O . ARG A 1 113 ? 39.534 2.471 2.446 1.00 72.81 113 ARG A O 1
#

Sequence (113 aa):
MPSHSTLHPSPLFSILNVSAAAAAAATPPPPSAVLLICSGHLPATLSAGVTFFPNCNRTFSCGSLQNITYPFTGGDRPEHCGPPGFRLICRDGYAELNMKSLIYRSSSNRPDR

pLDDT: mean 71.35, std 20.64, range [38.41, 96.56]

Secondary structure (DSSP, 8-state):
-------PPPS-TT-------------PPPGGGGGGSTTS-------------TTTT--EEETTEEEE-TT-BBTTB-GGGS-TT-BEEEETTEEEE------------PPP-